Protein AF-A0A526YED6-F1 (afdb_monomer)

Mean predicted aligned error: 4.45 Å

pLDDT: mean 88.29, std 13.49, range [40.22, 98.12]

Nearest PDB structures (foldseek):
  5lom-assembly1_A  TM=9.301E-01  e=4.021E-03  Agrobacterium fabrum str. C58
  3mpk-assembly1_A  TM=8.935E-01  e=4.938E-03  Bordetella pertussis Tohama I
  4i62-assembly1_A  TM=8.315E-01  e=6.954E-03  Streptococcus pneumoniae str. Canada MDR_19A
  3mpl-assembly1_A  TM=8.441E-01  e=1.203E-02  Bordetella pertussis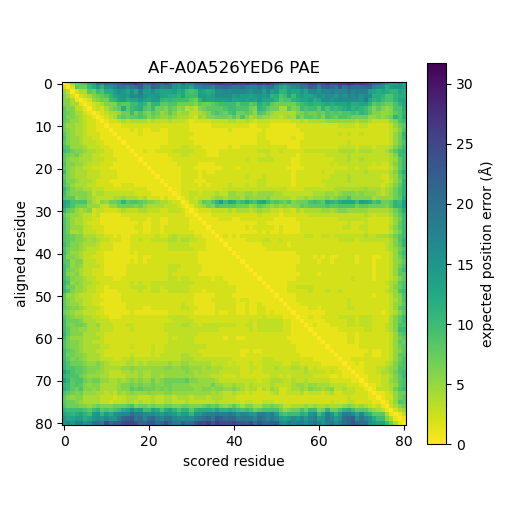 Tohama I
  4q0c-assembly1_A  TM=9.103E-01  e=2.386E-02  Bordetella pertussis Tohama I

Foldseek 3Di:
DPLLVVQAAFEEEEAPPDPQLVVCCVPNVRHNYDHDPDDVRVLVCQQVVVTPYYTDDPVVVVVCCPDVSSVVSDDDPPPPD

Solvent-accessible surface area (backbone atoms only — not comparable to full-atom values): 4808 Å² total; per-residue (Å²): 117,73,57,68,73,77,38,54,73,31,36,33,26,26,39,55,95,37,71,50,38,52,50,44,57,75,76,42,75,56,40,42,79,41,71,24,94,38,67,68,58,39,52,52,29,48,69,68,61,74,24,79,45,77,51,66,62,64,67,63,48,51,55,42,58,74,34,78,89,37,66,78,65,69,76,78,80,55,62,103,106

Radius of gyration: 11.93 Å; Cα contacts (8 Å, |Δi|>4): 106; chains: 1; bounding box: 29×21×29 Å

Secondary structure (DSSP, 8-state):
--HHHHHTT-EEEEETTSHHHHHHHHH-TTSEEEEESSHHHHHHHHHTTSSSEE-S-HHHHHHHHTSGGGTT----TTS--

Structure (mmCIF, N/CA/C/O backbone):
data_AF-A0A526YED6-F1
#
_entry.id   AF-A0A526YED6-F1
#
loop_
_atom_site.group_PDB
_atom_site.id
_atom_site.type_symbol
_atom_site.label_atom_id
_atom_site.label_alt_id
_atom_site.label_comp_id
_atom_site.label_asym_id
_atom_site.label_entity_id
_atom_site.label_seq_id
_atom_site.pdbx_PDB_ins_code
_atom_site.Cartn_x
_atom_site.Cartn_y
_atom_site.Cartn_z
_atom_site.occupancy
_atom_site.B_iso_or_equiv
_atom_site.auth_seq_id
_atom_site.auth_comp_id
_atom_site.auth_asym_id
_atom_site.auth_atom_id
_atom_site.pdbx_PDB_model_num
ATOM 1 N N . GLU A 1 1 ? -13.261 -1.374 -14.367 1.00 44.72 1 GLU A N 1
ATOM 2 C CA . GLU A 1 1 ? -13.805 -2.399 -13.440 1.00 44.72 1 GLU A CA 1
ATOM 3 C C . GLU A 1 1 ? -13.607 -1.888 -12.014 1.00 44.72 1 GLU A C 1
ATOM 5 O O . GLU A 1 1 ? -12.519 -1.372 -11.766 1.00 44.72 1 GLU A O 1
ATOM 10 N N . PRO A 1 2 ? -14.597 -1.916 -11.102 1.00 57.62 2 PRO A N 1
ATOM 11 C CA . PRO A 1 2 ? -14.440 -1.259 -9.808 1.00 57.62 2 PRO A CA 1
ATOM 12 C C . PRO A 1 2 ? -13.396 -1.995 -8.959 1.00 57.62 2 PRO A C 1
ATOM 14 O O . PRO A 1 2 ? -13.574 -3.142 -8.558 1.00 57.62 2 PRO A O 1
ATOM 17 N N . ILE A 1 3 ? -12.296 -1.301 -8.664 1.00 63.09 3 ILE A N 1
ATOM 18 C CA . ILE A 1 3 ? -11.154 -1.775 -7.862 1.00 63.09 3 ILE A CA 1
ATOM 19 C C . ILE A 1 3 ? -11.588 -2.418 -6.532 1.00 63.09 3 ILE A C 1
ATOM 21 O O . ILE A 1 3 ? -10.928 -3.322 -6.022 1.00 63.09 3 ILE A O 1
ATOM 25 N N . PHE A 1 4 ? -12.718 -1.951 -5.997 1.00 60.38 4 PHE A N 1
ATOM 26 C CA . PHE A 1 4 ? -13.292 -2.332 -4.715 1.00 60.38 4 PHE A CA 1
ATOM 27 C C . PHE A 1 4 ? -13.602 -3.827 -4.622 1.00 60.38 4 PHE A C 1
ATOM 29 O O . PHE A 1 4 ? -13.298 -4.444 -3.602 1.00 60.38 4 PHE A O 1
ATOM 36 N N . ASP A 1 5 ? -14.134 -4.436 -5.686 1.00 63.28 5 ASP A N 1
ATOM 37 C CA . ASP A 1 5 ? -14.464 -5.866 -5.670 1.00 63.28 5 ASP A CA 1
ATOM 38 C C . ASP A 1 5 ? -13.198 -6.734 -5.627 1.00 63.28 5 ASP A C 1
ATOM 40 O O . ASP A 1 5 ? -13.180 -7.773 -4.966 1.00 63.28 5 ASP A O 1
ATOM 44 N N . ARG A 1 6 ? -12.103 -6.279 -6.255 1.00 71.06 6 A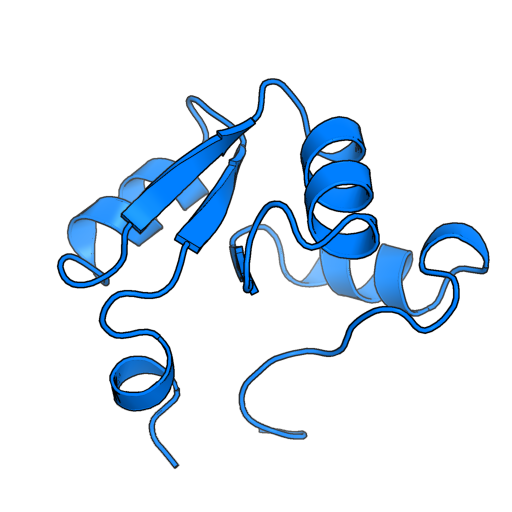RG A N 1
ATOM 45 C CA . ARG A 1 6 ? -10.818 -7.003 -6.287 1.00 71.06 6 ARG A CA 1
ATOM 46 C C . ARG A 1 6 ? -10.031 -6.925 -4.977 1.00 71.06 6 ARG A C 1
ATOM 48 O O . ARG A 1 6 ? -9.141 -7.748 -4.763 1.00 71.06 6 ARG A O 1
ATOM 55 N N . LEU A 1 7 ? -10.335 -5.952 -4.117 1.00 73.12 7 LEU A N 1
ATOM 56 C CA . LEU A 1 7 ? -9.657 -5.761 -2.832 1.00 73.12 7 LEU A CA 1
ATOM 57 C C . LEU A 1 7 ? -10.336 -6.502 -1.672 1.00 73.12 7 LEU A C 1
ATOM 59 O O . LEU A 1 7 ? -9.747 -6.598 -0.595 1.00 73.12 7 LEU A O 1
ATOM 63 N N . ARG A 1 8 ? -11.540 -7.062 -1.859 1.00 78.94 8 ARG A N 1
ATOM 64 C CA . ARG A 1 8 ? -12.234 -7.807 -0.796 1.00 78.94 8 ARG A CA 1
ATOM 65 C C . ARG A 1 8 ? -11.363 -8.939 -0.247 1.00 78.94 8 ARG A C 1
ATOM 67 O O . ARG A 1 8 ? -10.863 -9.774 -0.997 1.00 78.94 8 ARG A O 1
ATOM 74 N N . GLY A 1 9 ? -11.176 -8.949 1.073 1.00 82.00 9 GLY A N 1
ATOM 75 C CA . GLY A 1 9 ? -10.369 -9.945 1.781 1.00 82.00 9 GLY A CA 1
ATOM 76 C C . GLY A 1 9 ? -8.857 -9.854 1.540 1.00 82.00 9 GLY A C 1
ATOM 77 O O . GLY A 1 9 ? -8.121 -10.677 2.077 1.00 82.00 9 GLY A O 1
ATOM 78 N N . LYS A 1 10 ? -8.374 -8.878 0.759 1.00 90.81 10 LYS A N 1
ATOM 79 C CA . LYS A 1 10 ? -6.941 -8.667 0.523 1.00 90.81 10 LYS A CA 1
ATOM 80 C C . LYS A 1 10 ? -6.292 -7.937 1.690 1.00 90.81 10 LYS A C 1
ATOM 82 O O . LYS A 1 10 ? -6.916 -7.094 2.337 1.00 90.81 10 LYS A O 1
ATOM 87 N N . ARG A 1 11 ? -5.016 -8.237 1.925 1.00 95.56 11 ARG A N 1
ATOM 88 C CA . ARG A 1 11 ? -4.157 -7.517 2.868 1.00 95.56 11 ARG A CA 1
ATOM 89 C C . ARG A 1 11 ? -3.710 -6.221 2.213 1.00 95.56 11 ARG A C 1
ATOM 91 O O . ARG A 1 11 ? -2.967 -6.254 1.233 1.00 95.56 11 ARG A O 1
ATOM 98 N N . VAL A 1 12 ? -4.159 -5.091 2.742 1.00 95.88 12 VAL A N 1
ATOM 99 C CA . VAL A 1 12 ? -3.828 -3.766 2.216 1.00 95.88 12 VAL A CA 1
ATOM 100 C C . VAL A 1 12 ? -2.940 -3.044 3.215 1.00 95.88 12 VAL A C 1
ATOM 102 O O . VAL A 1 12 ? -3.349 -2.758 4.339 1.00 95.88 12 VAL A O 1
ATOM 105 N N . GLY A 1 13 ? -1.707 -2.774 2.797 1.00 97.25 13 GLY A N 1
ATOM 106 C CA . GLY A 1 13 ? -0.722 -2.061 3.590 1.00 97.25 13 GLY A CA 1
ATOM 107 C C . GLY A 1 13 ? -0.957 -0.554 3.586 1.00 97.25 13 GLY A C 1
ATOM 108 O O . GLY A 1 13 ? -1.216 0.027 2.534 1.00 97.25 13 GLY A O 1
ATOM 109 N N . VAL A 1 14 ? -0.835 0.091 4.744 1.00 97.50 14 VAL A N 1
ATOM 110 C CA . VAL A 1 14 ? -0.962 1.551 4.893 1.00 97.50 14 VAL A CA 1
ATOM 111 C C . VAL A 1 14 ? -0.043 2.056 6.002 1.00 97.50 14 VAL A C 1
ATOM 113 O O . VAL A 1 14 ? 0.288 1.308 6.918 1.00 97.50 14 VAL A O 1
ATOM 116 N N . VAL A 1 15 ? 0.392 3.315 5.940 1.00 98.06 15 VAL A N 1
ATOM 117 C CA . VAL A 1 15 ? 1.194 3.913 7.020 1.00 98.06 15 VAL A CA 1
ATOM 118 C C . VAL A 1 15 ? 0.310 4.181 8.240 1.00 98.06 15 VAL A C 1
ATOM 120 O O . VAL A 1 15 ? -0.729 4.837 8.121 1.00 98.06 15 VAL A O 1
ATOM 123 N N . ALA A 1 16 ? 0.736 3.684 9.400 1.00 97.62 16 ALA A N 1
ATOM 124 C CA . ALA A 1 16 ? 0.035 3.807 10.672 1.00 97.62 16 ALA A CA 1
ATOM 125 C C . ALA A 1 16 ? -0.136 5.275 11.094 1.00 97.62 16 ALA A C 1
ATOM 127 O O . ALA A 1 16 ? 0.771 6.091 10.928 1.00 97.62 16 ALA A O 1
ATOM 128 N N . GLY A 1 17 ? -1.302 5.617 11.638 1.00 95.94 17 GLY A N 1
ATOM 129 C CA . GLY A 1 17 ? -1.636 6.964 12.105 1.00 95.94 17 GLY A CA 1
ATOM 130 C C . GLY A 1 17 ? -1.834 7.993 10.987 1.00 95.94 17 GLY A C 1
ATOM 131 O O . GLY A 1 17 ? -2.042 9.172 11.269 1.00 95.94 17 GLY A O 1
ATOM 132 N N . SER A 1 18 ? -1.776 7.583 9.717 1.00 96.56 18 SER A N 1
ATOM 133 C CA . SER A 1 18 ? -1.950 8.497 8.590 1.00 96.56 18 SER A CA 1
ATOM 134 C C . SER A 1 18 ? -3.426 8.765 8.283 1.00 96.56 18 SER A C 1
ATOM 136 O O . SER A 1 18 ? -4.304 7.938 8.533 1.00 96.56 18 SER A O 1
ATOM 138 N N . ALA A 1 19 ? -3.707 9.899 7.633 1.00 96.12 19 ALA A N 1
ATOM 139 C CA . ALA A 1 19 ? -5.036 10.169 7.079 1.00 96.12 19 ALA A CA 1
ATOM 140 C C . ALA A 1 19 ? -5.483 9.075 6.086 1.00 96.12 19 ALA A C 1
ATOM 142 O O . ALA A 1 19 ? -6.666 8.746 6.012 1.00 96.12 19 ALA A O 1
ATOM 143 N N . HIS A 1 20 ? -4.531 8.463 5.373 1.00 96.00 20 HIS A N 1
ATOM 144 C CA . HIS A 1 20 ? -4.795 7.352 4.463 1.00 96.00 20 HIS A CA 1
ATOM 145 C C . HIS A 1 20 ? -5.245 6.089 5.202 1.00 96.00 20 HIS A C 1
ATOM 147 O O . HIS A 1 20 ? -6.100 5.379 4.688 1.00 96.00 20 HIS A O 1
ATOM 153 N N . GLU A 1 21 ? -4.733 5.809 6.404 1.00 96.25 21 GLU A N 1
ATOM 154 C CA . GLU A 1 21 ? -5.226 4.685 7.209 1.00 96.25 21 GLU A CA 1
ATOM 155 C C . GLU A 1 21 ? -6.691 4.893 7.585 1.00 96.25 21 GLU A C 1
ATOM 157 O O . GLU A 1 21 ? -7.505 3.984 7.422 1.00 96.25 21 GLU A O 1
ATOM 162 N N . ARG A 1 22 ? -7.036 6.101 8.043 1.00 95.06 22 ARG A N 1
ATOM 163 C CA . ARG A 1 22 ? -8.419 6.444 8.377 1.00 95.06 22 ARG A CA 1
ATOM 164 C C . ARG A 1 22 ? -9.336 6.288 7.164 1.00 95.06 22 ARG A C 1
ATOM 166 O O . ARG A 1 22 ? -10.329 5.578 7.242 1.00 95.06 22 ARG A O 1
ATOM 173 N N . MET A 1 23 ? -8.939 6.851 6.024 1.00 92.56 23 MET A N 1
ATOM 174 C CA . MET A 1 23 ? -9.661 6.706 4.759 1.00 92.56 23 MET A CA 1
ATOM 175 C C . MET A 1 23 ? -9.825 5.231 4.356 1.00 92.56 23 MET A C 1
ATOM 177 O O . MET A 1 23 ? -10.914 4.806 3.980 1.00 92.56 23 MET A O 1
ATOM 181 N N . LEU A 1 24 ? -8.775 4.416 4.469 1.00 91.75 24 LEU A N 1
ATOM 182 C CA . LEU A 1 24 ? -8.854 2.997 4.131 1.00 91.75 24 LEU A CA 1
ATOM 183 C C . LEU A 1 24 ? -9.885 2.267 5.002 1.00 91.75 24 LEU A C 1
ATOM 185 O O . LEU A 1 24 ? -10.682 1.488 4.489 1.00 91.75 24 LEU A O 1
ATOM 189 N N . ARG A 1 25 ? -9.893 2.537 6.310 1.00 92.06 25 ARG A N 1
ATOM 190 C CA . ARG A 1 25 ? -10.839 1.924 7.252 1.00 92.06 25 ARG A CA 1
ATOM 191 C C . ARG A 1 25 ? -12.279 2.376 7.001 1.00 92.06 25 ARG A C 1
ATOM 193 O O . ARG A 1 25 ? -13.173 1.536 7.029 1.00 92.06 25 ARG A O 1
ATOM 200 N N . ASP A 1 26 ? -12.480 3.660 6.711 1.00 91.56 26 ASP A N 1
ATOM 201 C CA . ASP A 1 26 ? -13.809 4.253 6.539 1.00 91.56 26 ASP A CA 1
ATOM 202 C C . ASP A 1 26 ? -14.468 3.832 5.210 1.00 91.56 26 ASP A C 1
ATOM 204 O O . ASP A 1 26 ? -15.665 3.550 5.175 1.00 91.56 26 ASP A O 1
ATOM 208 N N . TYR A 1 27 ? -13.698 3.745 4.116 1.00 86.06 27 TYR A N 1
ATOM 209 C CA . TYR A 1 27 ? -14.243 3.502 2.769 1.00 86.06 27 TYR A CA 1
ATOM 210 C C . TYR A 1 27 ? -14.042 2.075 2.242 1.00 86.06 27 TYR A C 1
ATOM 212 O O . TYR A 1 27 ? -14.732 1.665 1.309 1.00 86.06 27 TYR A O 1
ATOM 220 N N . PHE A 1 28 ? -13.116 1.301 2.816 1.00 82.88 28 PHE A N 1
ATOM 221 C CA . PHE A 1 28 ? -12.764 -0.041 2.339 1.00 82.88 28 PHE A CA 1
ATOM 222 C C . PHE A 1 28 ? -12.896 -1.091 3.451 1.00 82.88 28 PHE A C 1
ATOM 224 O O . PHE A 1 28 ? -12.022 -1.934 3.632 1.00 82.88 28 PHE A O 1
ATOM 231 N N . GLY A 1 29 ? -14.017 -1.092 4.179 1.00 79.31 29 GLY A N 1
ATOM 232 C CA . GLY A 1 29 ? -14.244 -1.961 5.348 1.00 79.31 29 GLY A CA 1
ATOM 233 C C . GLY A 1 29 ? -14.160 -3.481 5.110 1.00 79.31 29 GLY A C 1
ATOM 234 O O . GLY A 1 29 ? -14.191 -4.254 6.060 1.00 79.31 29 GLY A O 1
ATOM 235 N N . THR A 1 30 ? -14.035 -3.936 3.861 1.00 85.06 30 THR A N 1
ATOM 236 C CA . THR A 1 30 ? -13.879 -5.355 3.497 1.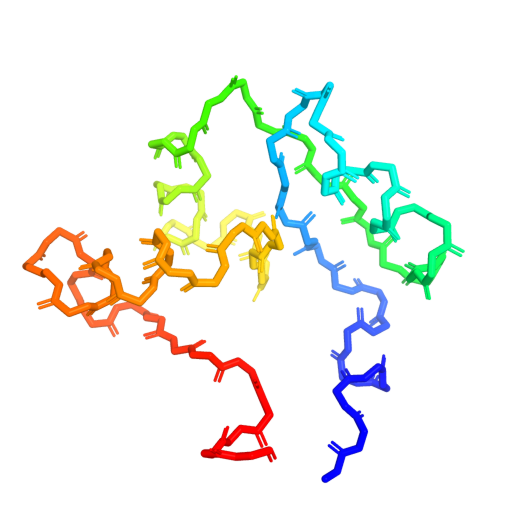00 85.06 30 THR A CA 1
ATOM 237 C C . THR A 1 30 ? -12.426 -5.801 3.305 1.00 85.06 30 THR A C 1
ATOM 239 O O . THR A 1 30 ? -12.193 -6.950 2.922 1.00 85.06 30 THR A O 1
ATOM 242 N N . VAL A 1 31 ? -11.447 -4.910 3.486 1.00 90.81 31 VAL A N 1
ATOM 243 C CA . VAL A 1 31 ? -10.017 -5.234 3.352 1.00 90.81 31 VAL A CA 1
ATOM 244 C C . VAL A 1 31 ? -9.394 -5.543 4.710 1.00 90.81 31 VAL A C 1
ATOM 246 O O . VAL A 1 31 ? -9.823 -5.034 5.745 1.00 90.81 31 VAL A O 1
ATOM 249 N N . GLN A 1 32 ? -8.336 -6.346 4.714 1.00 94.19 32 GLN A N 1
ATOM 250 C CA . GLN A 1 32 ? -7.515 -6.554 5.902 1.00 94.19 32 GLN A CA 1
ATOM 251 C C . GLN A 1 32 ? -6.462 -5.445 5.966 1.00 94.19 32 GLN A C 1
ATOM 253 O O . GLN A 1 32 ? -5.472 -5.479 5.237 1.00 94.19 32 GLN A O 1
ATOM 258 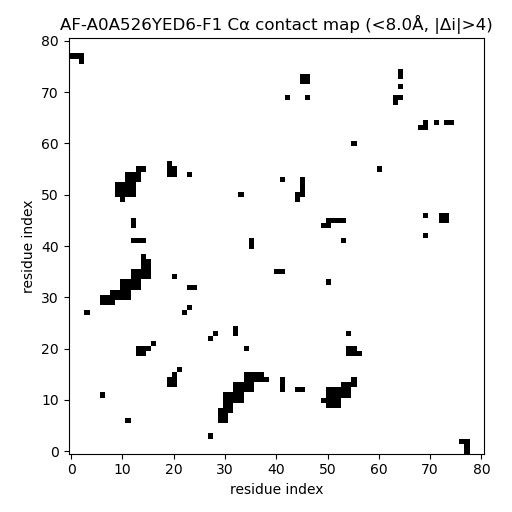N N . VAL A 1 33 ? -6.687 -4.438 6.811 1.00 95.19 33 VAL A N 1
ATOM 259 C CA . VAL A 1 33 ? -5.758 -3.307 6.967 1.00 95.19 33 VAL A CA 1
ATOM 260 C C . VAL A 1 33 ? -4.502 -3.750 7.716 1.00 95.19 33 VAL A C 1
ATOM 262 O O . VAL A 1 33 ? -4.583 -4.173 8.868 1.00 95.19 33 VAL A O 1
ATOM 265 N N . VAL A 1 34 ? -3.340 -3.605 7.076 1.00 97.44 34 VAL A N 1
ATOM 266 C CA . VAL A 1 34 ? -2.026 -3.931 7.644 1.00 97.44 34 VAL A CA 1
ATOM 267 C C . VAL A 1 34 ? -1.227 -2.636 7.844 1.00 97.44 34 VAL A C 1
ATOM 269 O O . VAL A 1 34 ? -0.701 -2.086 6.875 1.00 97.44 34 VAL A O 1
ATOM 272 N N . PRO A 1 35 ? -1.143 -2.106 9.074 1.00 97.38 35 PRO A N 1
ATOM 273 C CA . PRO A 1 35 ? -0.405 -0.879 9.338 1.00 97.38 35 PRO A CA 1
ATOM 274 C C . PRO A 1 35 ? 1.115 -1.111 9.310 1.00 97.38 35 PRO A C 1
ATOM 276 O O . PRO A 1 35 ? 1.621 -2.087 9.863 1.00 97.38 35 PRO A O 1
ATOM 279 N N . PHE A 1 36 ? 1.848 -0.178 8.706 1.00 98.12 36 PHE A N 1
ATOM 280 C CA . PHE A 1 36 ? 3.311 -0.113 8.693 1.00 98.12 36 PHE A CA 1
ATOM 281 C C . PHE A 1 36 ? 3.789 1.158 9.395 1.00 98.12 36 PHE A C 1
ATOM 283 O O . PHE A 1 36 ? 3.151 2.203 9.289 1.00 98.12 36 PHE A O 1
ATOM 290 N N . ALA A 1 37 ? 4.936 1.092 10.073 1.00 96.94 37 ALA A N 1
ATOM 291 C CA . ALA A 1 37 ? 5.486 2.235 10.807 1.00 96.94 37 ALA A CA 1
ATOM 292 C C . ALA A 1 37 ? 5.859 3.420 9.896 1.00 96.94 37 ALA A C 1
ATOM 294 O O . ALA A 1 37 ? 5.722 4.572 10.294 1.00 96.94 37 ALA A O 1
ATOM 295 N N . GLN A 1 38 ? 6.319 3.137 8.674 1.00 95.94 38 GLN A N 1
ATOM 296 C CA . GLN A 1 38 ? 6.756 4.143 7.707 1.00 95.94 38 GLN A CA 1
ATOM 297 C C . GLN A 1 38 ? 6.610 3.639 6.269 1.00 95.94 38 GLN A C 1
ATOM 299 O O . GLN A 1 38 ? 6.353 2.455 6.026 1.00 95.94 38 GLN A O 1
ATOM 304 N N . LEU A 1 39 ? 6.775 4.548 5.311 1.00 95.38 39 LEU A N 1
ATOM 305 C CA . LEU A 1 39 ? 6.511 4.297 3.898 1.00 95.38 39 LEU A CA 1
ATOM 306 C C . LEU A 1 39 ? 7.500 3.295 3.284 1.00 95.38 39 LEU A C 1
ATOM 308 O O . LEU A 1 39 ? 7.112 2.436 2.500 1.00 95.38 39 LEU A O 1
ATOM 312 N N . GLU A 1 40 ? 8.756 3.338 3.709 1.00 95.88 40 GLU A N 1
ATOM 313 C CA . GLU A 1 40 ? 9.815 2.426 3.279 1.00 95.88 40 GLU A CA 1
ATOM 314 C C . GLU A 1 40 ? 9.494 0.984 3.691 1.00 95.88 40 GLU A C 1
ATOM 316 O O . GLU A 1 40 ? 9.609 0.059 2.890 1.00 95.88 40 GLU A O 1
ATOM 321 N N . ALA A 1 41 ? 8.988 0.795 4.915 1.00 97.69 41 ALA A N 1
ATOM 322 C CA . ALA A 1 41 ? 8.578 -0.519 5.402 1.00 97.69 41 ALA A CA 1
ATOM 323 C C . ALA A 1 41 ? 7.373 -1.067 4.620 1.00 97.69 41 ALA A C 1
ATOM 325 O O . ALA A 1 41 ? 7.290 -2.273 4.377 1.00 97.69 41 ALA A O 1
ATOM 326 N N . LEU A 1 42 ? 6.456 -0.189 4.197 1.00 97.88 42 LEU A N 1
ATOM 327 C CA . LEU A 1 42 ? 5.353 -0.555 3.310 1.00 97.88 42 LEU A CA 1
ATOM 328 C C . LEU A 1 42 ? 5.870 -0.993 1.931 1.00 97.88 42 LEU A C 1
ATOM 330 O O . LEU A 1 42 ? 5.428 -2.020 1.418 1.00 97.88 42 LEU A O 1
ATOM 334 N N . TYR A 1 43 ? 6.832 -0.274 1.349 1.00 96.62 43 TYR A N 1
ATOM 335 C CA . TYR A 1 43 ? 7.459 -0.652 0.076 1.00 96.62 43 TYR A CA 1
ATOM 336 C C . TYR A 1 43 ? 8.138 -2.018 0.143 1.00 96.62 43 TYR A C 1
ATOM 338 O O . TYR A 1 43 ? 7.961 -2.847 -0.750 1.00 96.62 43 TYR A O 1
ATOM 346 N N . ASP A 1 44 ? 8.875 -2.290 1.216 1.00 96.56 44 ASP A N 1
ATOM 347 C CA . ASP A 1 44 ? 9.489 -3.599 1.423 1.00 96.56 44 ASP A CA 1
ATOM 348 C C . ASP A 1 44 ? 8.437 -4.689 1.656 1.00 96.56 44 ASP A C 1
ATOM 350 O O . ASP A 1 44 ? 8.577 -5.804 1.154 1.00 96.56 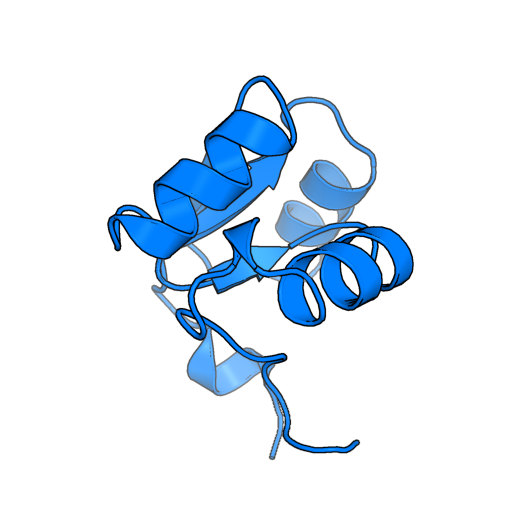44 ASP A O 1
ATOM 354 N N . GLY A 1 45 ? 7.343 -4.366 2.351 1.00 96.62 45 GLY A N 1
ATOM 355 C CA . GLY A 1 45 ? 6.193 -5.253 2.508 1.00 96.62 45 GLY A CA 1
ATOM 356 C C . GLY A 1 45 ? 5.530 -5.623 1.180 1.00 96.62 45 GLY A C 1
ATOM 357 O O . GLY A 1 45 ? 5.191 -6.790 0.985 1.00 96.62 45 GLY A O 1
ATOM 358 N N . LEU A 1 46 ? 5.396 -4.662 0.264 1.00 95.69 46 LEU A N 1
ATOM 359 C CA . LEU A 1 46 ? 4.874 -4.880 -1.087 1.00 95.69 46 LEU A CA 1
ATOM 360 C C . LEU A 1 46 ? 5.807 -5.771 -1.907 1.00 95.69 46 LEU A C 1
ATOM 362 O O . LEU A 1 46 ? 5.370 -6.792 -2.431 1.00 95.69 46 LEU A O 1
ATOM 366 N N . LYS A 1 47 ? 7.104 -5.441 -1.952 1.00 95.06 47 LYS A N 1
ATOM 367 C CA . LYS A 1 47 ? 8.110 -6.245 -2.667 1.00 95.06 47 LYS A CA 1
ATOM 368 C C . LYS A 1 47 ? 8.183 -7.681 -2.151 1.00 95.06 47 LYS A C 1
ATOM 370 O O . LYS A 1 47 ? 8.345 -8.607 -2.935 1.00 95.06 47 LYS A O 1
ATOM 375 N N . ALA A 1 48 ? 8.052 -7.870 -0.839 1.00 95.62 48 ALA A N 1
ATOM 376 C CA . ALA A 1 48 ? 8.097 -9.183 -0.204 1.00 95.62 48 ALA A CA 1
ATOM 377 C C . ALA A 1 48 ? 6.759 -9.951 -0.248 1.00 95.62 48 ALA A C 1
ATOM 379 O O . ALA A 1 48 ? 6.680 -11.046 0.306 1.00 95.62 48 ALA A O 1
ATOM 380 N N . GLY A 1 49 ? 5.689 -9.388 -0.826 1.00 94.62 49 GLY A N 1
ATOM 381 C CA . GLY A 1 49 ? 4.364 -10.024 -0.856 1.00 94.62 49 GLY A CA 1
ATOM 382 C C . GLY A 1 49 ? 3.697 -10.175 0.522 1.00 94.62 49 GLY A C 1
ATOM 383 O O . GLY A 1 49 ? 2.786 -10.990 0.701 1.00 94.62 49 GLY A O 1
ATOM 384 N N . LYS A 1 50 ? 4.135 -9.400 1.526 1.00 95.88 50 LYS A N 1
ATOM 385 C CA . LYS A 1 50 ? 3.520 -9.373 2.869 1.00 95.88 50 LYS A CA 1
ATOM 386 C C . LYS A 1 50 ? 2.124 -8.755 2.848 1.00 95.88 50 LYS A C 1
ATOM 388 O O . LYS A 1 50 ? 1.310 -9.050 3.719 1.00 95.88 50 LYS A O 1
A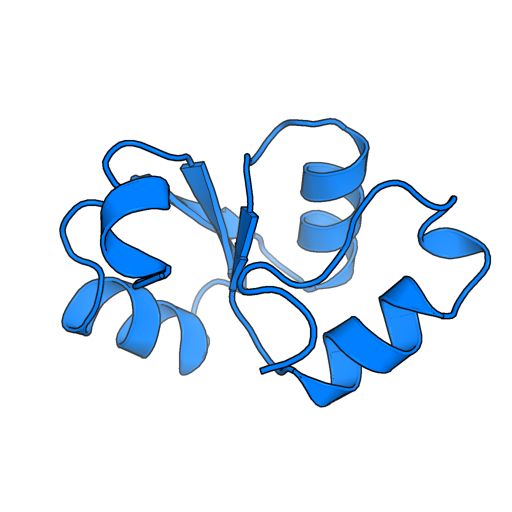TOM 393 N N . VAL A 1 51 ? 1.864 -7.905 1.864 1.00 96.38 51 VAL A N 1
ATOM 394 C CA . VAL A 1 51 ? 0.558 -7.328 1.560 1.00 96.38 51 VAL A CA 1
ATOM 395 C C . VAL A 1 51 ? 0.292 -7.460 0.071 1.00 96.38 51 VAL A C 1
ATOM 397 O O . VAL A 1 51 ? 1.221 -7.505 -0.731 1.00 96.38 51 VAL A O 1
ATOM 400 N N . ASP A 1 52 ? -0.982 -7.527 -0.286 1.00 93.31 52 ASP A N 1
ATOM 401 C CA . ASP A 1 52 ? -1.418 -7.737 -1.663 1.00 93.31 52 ASP A CA 1
ATOM 402 C C . ASP A 1 52 ? -1.582 -6.398 -2.409 1.00 93.31 52 ASP A C 1
ATOM 404 O O . ASP A 1 52 ? -1.551 -6.361 -3.637 1.00 93.31 52 ASP A O 1
ATOM 408 N N . ALA A 1 53 ? -1.759 -5.294 -1.671 1.00 94.00 53 ALA A N 1
ATOM 409 C CA . ALA A 1 53 ? -1.808 -3.932 -2.200 1.00 94.00 53 ALA A CA 1
ATOM 410 C C . ALA A 1 5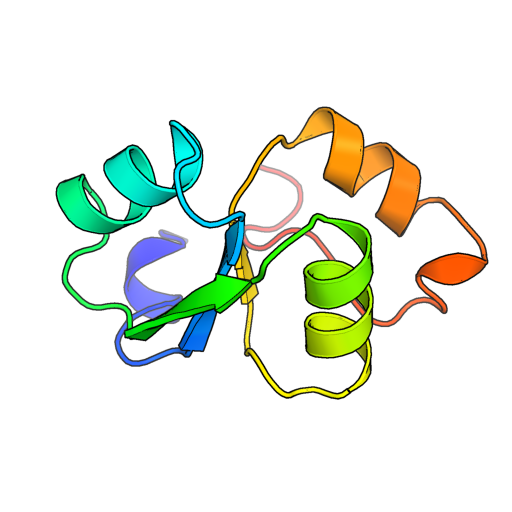3 ? -1.331 -2.903 -1.161 1.00 94.00 53 ALA A C 1
ATOM 412 O O . ALA A 1 53 ? -1.300 -3.181 0.038 1.00 94.00 53 ALA A O 1
ATOM 413 N N . GLY A 1 54 ? -0.974 -1.703 -1.626 1.00 94.88 54 GLY A N 1
ATOM 414 C CA . GLY A 1 54 ? -0.611 -0.558 -0.790 1.00 94.88 54 GLY A CA 1
ATOM 415 C C . GLY A 1 54 ? -1.603 0.586 -0.978 1.00 94.88 54 GLY A C 1
ATOM 416 O O . GLY A 1 54 ? -2.063 0.826 -2.093 1.00 94.88 54 GLY A O 1
ATOM 417 N N . PHE A 1 55 ? -1.926 1.289 0.104 1.00 95.25 55 PHE A N 1
ATOM 418 C CA . PHE A 1 55 ? -2.825 2.438 0.104 1.00 95.25 55 PHE A CA 1
ATOM 419 C C . PHE A 1 55 ? -2.163 3.636 0.783 1.00 95.25 55 PHE A C 1
ATOM 421 O O . PHE A 1 55 ? -1.505 3.495 1.814 1.00 95.25 55 PHE A O 1
ATOM 428 N N . GLY A 1 56 ? -2.294 4.817 0.184 1.00 94.38 56 GLY A N 1
ATOM 429 C CA . GLY A 1 56 ? -1.448 5.953 0.527 1.00 94.38 56 GLY A CA 1
ATOM 430 C C . GLY A 1 56 ? -1.438 7.031 -0.549 1.00 94.38 56 GLY A C 1
ATOM 431 O O . GLY A 1 56 ? -2.280 7.045 -1.445 1.00 94.38 56 GLY A O 1
ATOM 432 N N . ASP A 1 57 ? -0.452 7.916 -0.447 1.00 94.12 57 ASP A N 1
ATOM 433 C CA . ASP A 1 57 ? -0.272 9.046 -1.354 1.00 94.12 57 ASP A CA 1
ATOM 434 C C . ASP A 1 57 ? 0.118 8.568 -2.763 1.00 94.12 57 ASP A C 1
ATOM 436 O O . ASP A 1 57 ? 1.170 7.953 -2.969 1.00 94.12 57 ASP A O 1
ATOM 440 N N . GLY A 1 58 ? -0.740 8.867 -3.742 1.00 90.81 58 GLY A N 1
ATOM 441 C CA . GLY A 1 58 ? -0.553 8.443 -5.128 1.00 90.81 58 GLY A CA 1
ATOM 442 C C . GLY A 1 58 ? 0.693 9.033 -5.793 1.00 90.81 58 GLY A C 1
ATOM 443 O O . GLY A 1 58 ? 1.339 8.332 -6.569 1.00 90.81 58 GLY A O 1
ATOM 444 N N . MET A 1 59 ? 1.089 10.270 -5.466 1.00 92.62 59 MET A N 1
ATOM 445 C CA . MET A 1 59 ? 2.305 10.871 -6.029 1.00 92.62 59 MET A CA 1
ATOM 446 C C . MET A 1 59 ? 3.548 10.153 -5.508 1.00 92.62 59 MET A C 1
ATOM 448 O O . MET A 1 59 ? 4.416 9.776 -6.293 1.00 92.62 59 MET A O 1
ATOM 452 N N . ARG A 1 60 ? 3.622 9.900 -4.195 1.00 93.81 60 ARG A N 1
ATOM 453 C CA . ARG A 1 60 ? 4.744 9.161 -3.592 1.00 93.81 60 ARG A CA 1
ATOM 454 C C . ARG A 1 60 ? 4.864 7.753 -4.163 1.00 93.81 60 ARG A C 1
ATOM 456 O O . ARG A 1 60 ? 5.974 7.330 -4.488 1.00 93.81 60 ARG A O 1
ATOM 463 N N . PHE A 1 61 ? 3.742 7.056 -4.345 1.00 94.50 61 PHE A N 1
ATOM 464 C CA . PHE A 1 61 ? 3.751 5.755 -5.010 1.00 94.50 61 PHE A CA 1
ATOM 465 C C . PHE A 1 61 ? 4.189 5.849 -6.469 1.00 94.50 61 PHE A C 1
ATOM 467 O O . PHE A 1 61 ? 4.973 5.009 -6.896 1.00 94.50 61 PHE A O 1
ATOM 474 N N . ALA A 1 62 ? 3.746 6.856 -7.224 1.00 92.31 62 ALA A N 1
ATOM 475 C CA . ALA A 1 62 ? 4.148 7.022 -8.619 1.00 92.31 62 ALA A CA 1
ATOM 476 C C . ALA A 1 62 ? 5.668 7.206 -8.746 1.00 92.31 62 ALA A C 1
ATOM 478 O O . ALA A 1 62 ? 6.304 6.527 -9.553 1.00 92.31 62 ALA A O 1
ATOM 479 N N . PHE A 1 63 ? 6.263 8.047 -7.893 1.00 92.94 63 PHE A N 1
ATOM 480 C CA . PHE A 1 63 ? 7.716 8.215 -7.838 1.00 92.94 63 PHE A CA 1
ATOM 481 C C . PHE A 1 63 ? 8.439 6.917 -7.480 1.00 92.94 63 PHE A C 1
ATOM 483 O O . PHE A 1 63 ? 9.432 6.571 -8.117 1.00 92.94 63 PHE A O 1
ATOM 490 N N . TRP A 1 64 ? 7.945 6.178 -6.483 1.00 94.75 64 TRP A N 1
ATOM 491 C CA . TRP A 1 64 ? 8.560 4.913 -6.095 1.00 94.75 64 TRP A CA 1
ATOM 492 C C . TRP A 1 64 ? 8.464 3.861 -7.203 1.00 94.75 64 TRP A C 1
ATOM 494 O O . TRP A 1 64 ? 9.484 3.269 -7.547 1.00 94.75 64 TRP A O 1
ATOM 504 N N . LEU A 1 65 ? 7.289 3.676 -7.809 1.00 93.44 65 LEU A N 1
ATOM 505 C CA . LEU A 1 65 ? 7.060 2.728 -8.904 1.00 93.44 65 LEU A CA 1
ATOM 506 C C . LEU A 1 65 ? 7.940 3.016 -10.129 1.00 93.44 65 LEU A C 1
ATOM 508 O O . LEU A 1 65 ? 8.370 2.081 -10.797 1.00 93.44 65 LEU A O 1
ATOM 512 N N . GLY A 1 66 ? 8.230 4.292 -10.405 1.00 92.19 66 GLY A N 1
ATOM 513 C CA . GLY A 1 66 ? 9.157 4.707 -11.462 1.00 92.19 66 GLY A CA 1
ATOM 514 C C . GLY A 1 66 ? 10.643 4.569 -11.105 1.00 92.19 66 GLY A C 1
ATOM 515 O O . GLY A 1 66 ? 11.497 4.788 -11.960 1.00 92.19 66 GLY A O 1
ATOM 516 N N . SER A 1 67 ? 10.974 4.225 -9.858 1.00 93.50 67 SER A N 1
ATOM 517 C CA . SER A 1 67 ? 12.355 4.095 -9.384 1.00 93.50 67 SER A CA 1
ATOM 518 C C . SER A 1 67 ? 12.885 2.663 -9.502 1.00 93.50 67 SER A C 1
ATOM 520 O O . SER A 1 67 ? 12.133 1.688 -9.455 1.00 93.50 67 SER A O 1
ATOM 522 N N . SER A 1 68 ? 14.212 2.511 -9.540 1.00 92.94 68 SER A N 1
ATOM 523 C CA . SER A 1 68 ? 14.869 1.197 -9.476 1.00 92.94 68 SER A CA 1
ATOM 524 C C . SER A 1 68 ? 14.573 0.440 -8.176 1.00 92.94 68 SER A C 1
ATOM 526 O O . SER A 1 68 ? 14.561 -0.789 -8.171 1.00 92.94 68 SER A O 1
ATOM 528 N N . ASN A 1 69 ? 14.268 1.152 -7.085 1.00 90.81 69 ASN A N 1
ATOM 529 C CA . ASN A 1 69 ? 13.938 0.546 -5.795 1.00 90.81 69 ASN A CA 1
ATOM 530 C C . ASN A 1 69 ? 12.611 -0.233 -5.824 1.00 90.81 69 ASN A C 1
ATOM 532 O O . ASN A 1 69 ? 12.432 -1.147 -5.022 1.00 90.81 69 ASN A O 1
ATOM 536 N N . ALA A 1 70 ? 11.683 0.087 -6.734 1.00 91.31 70 ALA A N 1
ATOM 537 C CA . ALA A 1 70 ? 10.471 -0.713 -6.902 1.00 91.31 70 ALA A CA 1
ATOM 538 C C . ALA A 1 70 ? 10.743 -2.067 -7.569 1.00 91.31 70 ALA A C 1
ATOM 540 O O . ALA A 1 70 ? 9.905 -2.959 -7.463 1.00 91.31 70 ALA A O 1
ATOM 541 N N . ALA A 1 71 ? 11.887 -2.238 -8.246 1.00 91.94 71 ALA A N 1
ATOM 542 C CA . ALA A 1 71 ? 12.289 -3.482 -8.907 1.00 91.94 71 ALA A CA 1
ATOM 543 C C . ALA A 1 71 ? 11.186 -4.102 -9.795 1.00 91.94 71 ALA A C 1
ATOM 545 O O . ALA A 1 71 ? 11.048 -5.320 -9.863 1.00 91.94 71 ALA A O 1
ATOM 546 N N . ALA A 1 72 ? 10.362 -3.256 -10.432 1.00 87.50 72 ALA A N 1
ATOM 547 C CA . ALA A 1 72 ? 9.178 -3.652 -11.201 1.00 87.50 72 ALA A CA 1
ATOM 548 C C . ALA A 1 72 ? 8.189 -4.577 -10.446 1.00 87.50 72 ALA A C 1
ATOM 550 O O . ALA A 1 72 ? 7.424 -5.306 -11.074 1.00 87.50 72 ALA A O 1
ATOM 551 N N . CYS A 1 73 ? 8.167 -4.541 -9.106 1.00 88.69 73 CYS A N 1
ATOM 552 C CA . CYS A 1 73 ? 7.346 -5.441 -8.286 1.00 88.69 73 CYS A CA 1
ATOM 553 C C . CYS A 1 73 ? 5.844 -5.246 -8.478 1.00 88.69 73 CYS A C 1
ATOM 555 O O . CYS A 1 73 ? 5.046 -6.143 -8.212 1.00 88.69 73 CYS A O 1
ATOM 557 N N . CYS A 1 74 ? 5.454 -4.022 -8.820 1.00 91.00 74 CYS A N 1
ATOM 5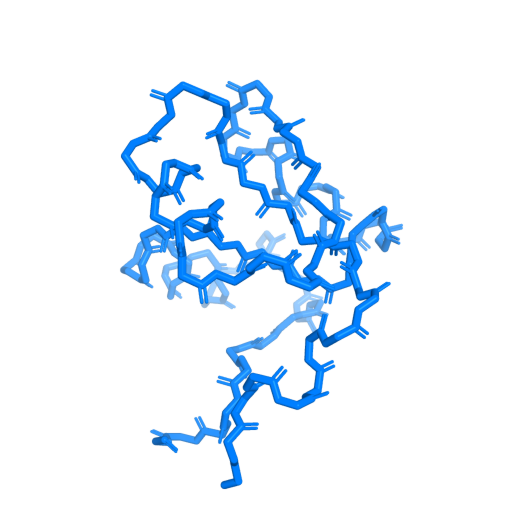58 C CA . CYS A 1 74 ? 4.148 -3.505 -8.478 1.00 91.00 74 CYS A CA 1
ATOM 559 C C . CYS A 1 74 ? 3.661 -2.530 -9.551 1.00 91.00 74 CYS A C 1
ATOM 561 O O . CYS A 1 74 ? 4.434 -1.983 -10.334 1.00 91.00 74 CYS A O 1
ATOM 563 N N . ARG A 1 75 ? 2.351 -2.298 -9.566 1.00 90.50 75 ARG A N 1
ATOM 564 C CA . ARG A 1 75 ? 1.681 -1.318 -10.426 1.00 90.50 75 ARG A CA 1
ATOM 565 C C . ARG A 1 75 ? 0.479 -0.744 -9.692 1.00 90.50 75 ARG A C 1
ATOM 567 O O . ARG A 1 75 ? -0.024 -1.374 -8.761 1.00 90.50 75 ARG A O 1
ATOM 574 N N . PHE A 1 76 ? -0.038 0.388 -10.155 1.00 89.44 76 PHE A N 1
ATOM 575 C CA . PHE A 1 76 ? -1.340 0.849 -9.687 1.00 89.44 76 PHE A CA 1
ATOM 576 C C . PHE A 1 76 ? -2.436 -0.169 -10.037 1.00 89.44 76 PHE A C 1
ATOM 578 O O . PHE A 1 76 ? -2.463 -0.770 -11.123 1.00 89.44 76 PHE A O 1
ATOM 585 N N . ALA A 1 77 ? -3.334 -0.391 -9.080 1.00 81.25 77 ALA A N 1
ATOM 586 C CA . ALA A 1 77 ? -4.562 -1.129 -9.318 1.00 81.25 77 ALA A CA 1
ATOM 587 C C . ALA A 1 77 ? -5.518 -0.249 -10.153 1.00 81.25 77 ALA A C 1
ATOM 589 O O . ALA A 1 77 ? -5.460 0.971 -10.060 1.00 81.25 77 ALA A O 1
ATOM 590 N N . GLY A 1 78 ? -6.387 -0.860 -10.968 1.00 66.12 78 GLY A N 1
ATOM 591 C CA . GLY A 1 78 ? -7.378 -0.140 -11.793 1.00 66.12 78 GLY A CA 1
ATOM 592 C C . GLY A 1 78 ? -7.074 -0.078 -13.292 1.00 66.12 78 GLY A C 1
ATOM 593 O O . GLY A 1 78 ? -8.000 -0.031 -14.087 1.00 66.12 78 GLY A O 1
ATOM 594 N N . GLY A 1 79 ? -5.810 -0.229 -13.700 1.00 52.12 79 GLY A N 1
ATOM 595 C CA . 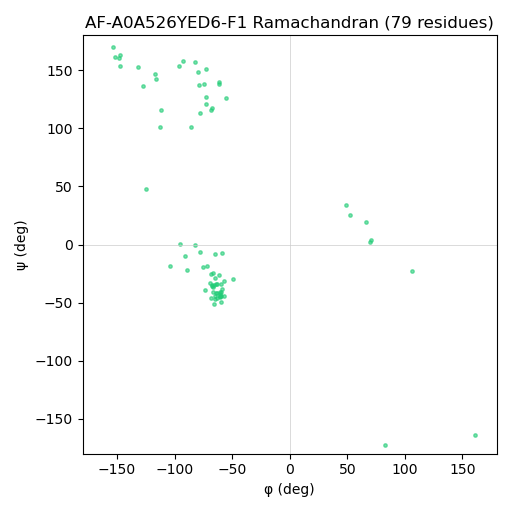GLY A 1 79 ? -5.419 0.107 -15.077 1.00 52.12 79 GLY A CA 1
ATOM 596 C C . GLY A 1 79 ? -5.169 1.616 -15.196 1.00 52.12 79 GLY A C 1
ATOM 597 O O . GLY A 1 79 ? -5.104 2.281 -14.167 1.00 52.12 79 GLY A O 1
ATOM 598 N N . PRO A 1 80 ? -4.956 2.166 -16.401 1.00 41.09 80 PRO A N 1
ATOM 599 C CA . PRO A 1 80 ? -4.589 3.574 -16.553 1.00 41.09 80 PRO A CA 1
ATOM 600 C C . PRO A 1 80 ? -5.659 4.589 -16.106 1.00 41.09 80 PRO A C 1
ATOM 602 O O . PRO A 1 80 ? -5.320 5.767 -16.048 1.00 41.09 80 PRO A O 1
ATOM 605 N N . TYR A 1 81 ? -6.887 4.165 -15.764 1.00 40.22 81 TYR A N 1
ATOM 606 C CA . TYR A 1 81 ? -7.962 5.004 -15.211 1.00 40.22 81 TYR A CA 1
ATOM 607 C C . TYR A 1 81 ? -8.897 4.189 -14.310 1.00 40.22 81 TYR A C 1
ATOM 609 O O . TYR A 1 81 ? -9.352 3.113 -14.767 1.00 40.22 81 TYR A O 1
#

Sequence (81 aa):
EPIFDRLRGKRVGVVAGSAHERMLRDYFGTVQVVPFAQLEALYDGLKAGKVDAGFGDGMRFAFWLGSSNAAACCRFAGGPY